Protein AF-A0A965QDV3-F1 (afdb_monomer_lite)

pLDDT: mean 92.98, std 5.22, range [60.84, 98.38]

Secondary structure (DSSP, 8-state):
---HHHHHHHHHHHHHHHHHHHHHHHHHH--TTHHHHHHHHHHHHHHHHHHHH--S-HHHHHHHHHHHHHHHHHHHHHHHHHHHHHTTSPPHHHHHHHHHTGGGHHHHHHHHHHHTT-

Structure (mmCIF, N/CA/C/O backbone):
data_AF-A0A965QDV3-F1
#
_entry.id   AF-A0A965QDV3-F1
#
loop_
_atom_site.group_PDB
_atom_site.id
_atom_site.type_symbol
_atom_site.label_atom_id
_atom_site.label_alt_id
_atom_site.label_comp_id
_atom_site.label_asym_id
_atom_site.label_entity_id
_atom_site.label_seq_id
_atom_site.pdbx_PDB_ins_code
_atom_site.Cartn_x
_atom_site.Cartn_y
_atom_site.Cartn_z
_atom_site.occupancy
_atom_site.B_iso_or_equiv
_atom_site.auth_seq_id
_atom_site.auth_comp_id
_atom_site.auth_asym_id
_atom_site.auth_atom_id
_atom_site.pdbx_PDB_model_num
ATOM 1 N N . MET A 1 1 ? -22.530 6.916 13.079 1.00 60.84 1 MET A N 1
ATOM 2 C CA . MET A 1 1 ? -22.272 5.481 12.829 1.00 60.84 1 MET A CA 1
ATOM 3 C C . MET A 1 1 ? -22.046 5.325 11.339 1.00 60.84 1 MET A C 1
ATOM 5 O O . MET A 1 1 ? -22.918 5.756 10.598 1.00 60.84 1 MET A O 1
ATOM 9 N N . HIS A 1 2 ? -20.896 4.813 10.899 1.00 77.25 2 HIS A N 1
ATOM 10 C CA . HIS A 1 2 ? -20.686 4.529 9.476 1.00 77.25 2 HIS A CA 1
ATOM 11 C C . HIS A 1 2 ? -21.399 3.225 9.121 1.00 77.25 2 HIS A C 1
ATOM 13 O O . HIS A 1 2 ? -21.302 2.250 9.866 1.00 77.25 2 HIS A O 1
ATOM 19 N N . ASP A 1 3 ? -22.145 3.224 8.023 1.00 88.50 3 ASP A N 1
ATOM 20 C CA . ASP A 1 3 ? -22.714 2.004 7.465 1.00 88.50 3 ASP A CA 1
ATOM 21 C C . ASP A 1 3 ? -21.604 1.137 6.835 1.00 88.50 3 ASP A C 1
ATOM 23 O O . ASP A 1 3 ? -20.484 1.590 6.570 1.00 88.50 3 ASP A O 1
ATOM 27 N N . LEU A 1 4 ? -21.899 -0.150 6.633 1.00 89.38 4 LEU A N 1
ATOM 28 C CA . LEU A 1 4 ? -20.939 -1.108 6.075 1.00 89.38 4 LEU A CA 1
ATOM 29 C C . LEU A 1 4 ? -20.421 -0.646 4.706 1.00 89.38 4 LEU A C 1
ATOM 31 O O . LEU A 1 4 ? -19.232 -0.749 4.418 1.00 89.38 4 LEU A O 1
ATOM 35 N N . THR A 1 5 ? -21.309 -0.091 3.889 1.00 92.50 5 THR A N 1
ATOM 36 C CA . THR A 1 5 ? -21.017 0.483 2.576 1.00 92.50 5 THR A CA 1
ATOM 37 C C . THR A 1 5 ? -19.998 1.616 2.651 1.00 92.50 5 THR A C 1
ATOM 39 O O . THR A 1 5 ? -19.022 1.579 1.904 1.00 92.50 5 THR A O 1
ATOM 42 N N . THR A 1 6 ? -20.135 2.567 3.582 1.00 92.25 6 THR A N 1
ATOM 43 C CA . THR A 1 6 ? -19.144 3.642 3.761 1.00 92.25 6 THR A CA 1
ATOM 44 C C . THR A 1 6 ? -17.790 3.086 4.180 1.00 92.25 6 THR A C 1
ATOM 46 O O . THR A 1 6 ? -16.770 3.542 3.671 1.00 92.25 6 THR A O 1
ATOM 49 N N . LEU A 1 7 ? -17.748 2.087 5.068 1.00 93.38 7 LEU A N 1
ATOM 50 C CA . LEU A 1 7 ? -16.481 1.476 5.487 1.00 93.38 7 LEU A CA 1
ATOM 51 C C . LEU A 1 7 ? -15.783 0.771 4.320 1.00 93.38 7 LEU A C 1
ATOM 53 O O . LEU A 1 7 ? -14.589 0.979 4.107 1.00 93.38 7 LEU A O 1
ATOM 57 N N . LEU A 1 8 ? -16.518 -0.021 3.538 1.00 94.00 8 LEU A N 1
ATOM 58 C CA . LEU A 1 8 ? -15.965 -0.700 2.366 1.00 94.00 8 LEU A CA 1
ATOM 59 C C . LEU A 1 8 ? -15.442 0.314 1.343 1.00 94.00 8 LEU A C 1
ATOM 61 O O . LEU A 1 8 ? -14.286 0.221 0.943 1.00 94.00 8 LEU A O 1
ATOM 65 N N . LEU A 1 9 ? -16.230 1.339 1.004 1.00 95.06 9 LEU A N 1
ATOM 66 C CA . LEU A 1 9 ? -15.809 2.386 0.069 1.00 95.06 9 LEU A CA 1
ATOM 67 C C . LEU A 1 9 ? -14.595 3.169 0.580 1.00 95.06 9 LEU A C 1
ATOM 69 O O . LEU A 1 9 ? -13.663 3.412 -0.185 1.00 95.06 9 LEU A O 1
ATOM 73 N N . ALA A 1 10 ? -14.566 3.531 1.864 1.00 94.81 10 ALA A N 1
ATOM 74 C CA . ALA A 1 10 ? -13.432 4.227 2.467 1.00 94.81 10 ALA A CA 1
ATOM 75 C C . ALA A 1 10 ? -12.158 3.371 2.423 1.00 94.81 10 ALA A C 1
ATOM 77 O O . ALA A 1 10 ? -11.093 3.870 2.066 1.00 94.81 10 ALA A O 1
ATOM 78 N N . GLY A 1 11 ? -12.262 2.077 2.730 1.00 95.69 11 GLY A N 1
ATOM 79 C CA . GLY A 1 11 ? -11.127 1.159 2.664 1.00 95.69 11 GLY A CA 1
ATOM 80 C C . GLY A 1 11 ? -10.616 0.970 1.236 1.00 95.69 11 GLY A C 1
ATOM 81 O O . GLY A 1 11 ? -9.436 1.191 0.972 1.00 95.69 11 GLY A O 1
ATOM 82 N N . THR A 1 12 ? -11.507 0.640 0.298 1.00 95.06 12 THR A N 1
ATOM 83 C CA . THR A 1 12 ? -11.149 0.426 -1.109 1.00 95.06 12 THR A CA 1
ATOM 84 C C . THR A 1 12 ? -10.534 1.679 -1.731 1.00 95.06 12 THR A C 1
ATOM 86 O O . THR A 1 12 ? -9.468 1.598 -2.333 1.00 95.06 12 THR A O 1
ATOM 89 N N . THR A 1 13 ? -11.135 2.860 -1.543 1.00 96.25 13 THR A N 1
ATOM 90 C CA . THR A 1 13 ? -10.574 4.119 -2.077 1.00 96.25 13 THR A CA 1
ATOM 91 C C . THR A 1 13 ? -9.203 4.440 -1.484 1.00 96.25 13 THR A C 1
ATOM 93 O O . THR A 1 13 ? -8.307 4.866 -2.214 1.00 96.25 13 THR A O 1
ATOM 96 N N . THR A 1 14 ? -9.003 4.166 -0.192 1.00 96.12 14 THR A N 1
ATOM 97 C CA . THR A 1 14 ? -7.713 4.352 0.484 1.00 96.12 14 THR A CA 1
ATOM 98 C C . THR A 1 14 ? -6.618 3.483 -0.139 1.00 96.12 14 THR A C 1
ATOM 100 O O . THR A 1 14 ? -5.551 3.993 -0.489 1.00 96.12 14 THR A O 1
ATOM 103 N N . VAL A 1 15 ? -6.870 2.183 -0.326 1.00 97.00 15 VAL A N 1
ATOM 104 C CA . VAL A 1 15 ? -5.847 1.263 -0.854 1.00 97.00 15 VAL A CA 1
ATOM 105 C C . VAL A 1 15 ? -5.635 1.450 -2.357 1.00 97.00 15 VAL A C 1
ATOM 107 O O . VAL A 1 15 ? -4.489 1.401 -2.801 1.00 97.00 15 VAL A O 1
ATOM 110 N N . LEU A 1 16 ? -6.680 1.757 -3.136 1.00 97.12 16 LEU A N 1
ATOM 111 C CA . LEU A 1 16 ? -6.540 2.118 -4.555 1.00 97.12 16 LEU A CA 1
ATOM 112 C C . LEU A 1 16 ? -5.650 3.358 -4.727 1.00 97.12 16 LEU A C 1
ATOM 114 O O . LEU A 1 16 ? -4.724 3.354 -5.541 1.00 97.12 16 LEU A O 1
ATOM 118 N N . GLY A 1 17 ? -5.882 4.400 -3.920 1.00 96.88 17 GLY A N 1
ATOM 119 C CA . GLY A 1 17 ? -5.058 5.610 -3.913 1.00 96.88 17 GLY A CA 1
ATOM 120 C C . GLY A 1 17 ? -3.604 5.318 -3.541 1.00 96.88 17 GLY A C 1
ATOM 121 O O . GLY A 1 17 ? -2.683 5.748 -4.235 1.00 96.88 17 GLY A O 1
ATOM 122 N N . MET A 1 18 ? -3.379 4.516 -2.499 1.00 97.06 18 MET A N 1
ATOM 123 C CA . MET A 1 18 ? -2.036 4.091 -2.096 1.00 97.06 18 MET A CA 1
ATOM 124 C C . MET A 1 18 ? -1.329 3.285 -3.200 1.00 97.06 18 MET A C 1
ATOM 126 O O . MET A 1 18 ? -0.169 3.553 -3.509 1.00 97.06 18 MET A O 1
ATOM 130 N N . MET A 1 19 ? -2.017 2.335 -3.840 1.00 97.25 19 MET A N 1
ATOM 131 C CA . MET A 1 19 ? -1.456 1.531 -4.932 1.00 97.25 19 MET A CA 1
ATOM 132 C C . MET A 1 19 ? -1.183 2.355 -6.187 1.00 97.25 19 MET A C 1
ATOM 134 O O . MET A 1 19 ? -0.200 2.101 -6.881 1.00 97.25 19 MET A O 1
ATOM 138 N N . PHE A 1 20 ? -1.998 3.375 -6.462 1.00 96.69 20 PHE A N 1
ATOM 139 C CA . PHE A 1 20 ? -1.715 4.349 -7.513 1.00 96.69 20 PHE A CA 1
ATOM 140 C C . PHE A 1 20 ? -0.411 5.111 -7.232 1.00 96.69 20 PHE A C 1
ATOM 142 O O . PHE A 1 20 ? 0.461 5.183 -8.099 1.00 96.69 20 PHE A O 1
ATOM 149 N N . LEU A 1 21 ? -0.230 5.614 -6.007 1.00 96.38 21 LEU A N 1
ATOM 150 C CA . LEU A 1 21 ? 1.002 6.303 -5.609 1.00 96.38 21 LEU A CA 1
ATOM 151 C C . LEU A 1 21 ? 2.227 5.382 -5.689 1.00 96.38 21 LEU A C 1
ATOM 153 O O . LEU A 1 21 ? 3.284 5.796 -6.165 1.00 96.38 21 LEU A O 1
ATOM 157 N N . LEU A 1 22 ? 2.087 4.121 -5.279 1.00 95.31 22 LEU A N 1
ATOM 158 C CA . LEU A 1 22 ? 3.163 3.138 -5.386 1.00 95.31 22 LEU A CA 1
ATOM 159 C C . LEU A 1 22 ? 3.478 2.759 -6.829 1.00 95.31 22 LEU A C 1
ATOM 161 O O . LEU A 1 22 ? 4.643 2.528 -7.145 1.00 95.31 22 LEU A O 1
ATOM 165 N N . TRP A 1 23 ? 2.481 2.726 -7.712 1.00 95.81 23 TRP A N 1
ATOM 166 C CA . TRP A 1 23 ? 2.718 2.547 -9.139 1.00 95.81 23 TRP A CA 1
ATOM 167 C C . TRP A 1 23 ? 3.546 3.711 -9.698 1.00 95.81 23 TRP A C 1
ATOM 169 O O . TRP A 1 23 ? 4.551 3.467 -10.365 1.00 95.81 23 TRP A O 1
ATOM 179 N N . CYS A 1 24 ? 3.219 4.959 -9.344 1.00 95.00 24 CYS A N 1
ATOM 180 C CA . CYS A 1 24 ? 4.036 6.127 -9.693 1.00 95.00 24 CYS A CA 1
ATOM 181 C C . CYS A 1 24 ? 5.470 6.012 -9.144 1.00 95.00 24 CYS A C 1
ATOM 183 O O . CYS A 1 24 ? 6.434 6.269 -9.866 1.00 95.00 24 CYS A O 1
ATOM 185 N N . LEU A 1 25 ? 5.629 5.569 -7.892 1.00 92.62 25 LEU A N 1
ATOM 186 C CA . LEU A 1 25 ? 6.940 5.343 -7.276 1.00 92.62 25 LEU A CA 1
ATOM 187 C C . LEU A 1 25 ? 7.737 4.247 -8.002 1.00 92.62 25 LEU A C 1
ATOM 189 O O . LEU A 1 25 ? 8.940 4.392 -8.215 1.00 92.62 25 LEU A O 1
ATOM 193 N N . HIS A 1 26 ? 7.073 3.174 -8.432 1.00 92.06 26 HIS A N 1
ATOM 194 C CA . HIS A 1 26 ? 7.673 2.102 -9.224 1.00 92.06 26 HIS A CA 1
ATOM 195 C C . HIS A 1 26 ? 8.282 2.631 -10.532 1.00 92.06 26 HIS A C 1
ATOM 197 O O . HIS A 1 26 ? 9.363 2.178 -10.920 1.00 92.06 26 HIS A O 1
ATOM 203 N N . LEU A 1 27 ? 7.627 3.591 -11.199 1.00 91.44 27 LEU A N 1
ATOM 204 C CA . LEU A 1 27 ? 8.150 4.196 -12.429 1.00 91.44 27 LEU A CA 1
ATOM 205 C C . LEU A 1 27 ? 9.483 4.913 -12.177 1.00 91.44 27 LEU A C 1
ATOM 207 O O . LEU A 1 27 ? 10.403 4.792 -12.987 1.00 91.44 27 LEU A O 1
ATOM 211 N N . ALA A 1 28 ? 9.607 5.601 -11.038 1.00 90.19 28 ALA A N 1
ATOM 212 C CA . ALA A 1 28 ? 10.831 6.291 -10.639 1.00 90.19 28 ALA A CA 1
ATOM 213 C C . ALA A 1 28 ? 11.935 5.318 -10.185 1.00 90.19 28 ALA A C 1
ATOM 215 O O . ALA A 1 28 ? 13.074 5.416 -10.638 1.00 90.19 28 ALA A O 1
ATOM 216 N N . LEU A 1 29 ? 11.600 4.343 -9.332 1.00 87.44 29 LEU A N 1
ATOM 217 C CA . LEU A 1 29 ? 12.553 3.361 -8.792 1.00 87.44 29 LEU A CA 1
ATOM 218 C C . LEU A 1 29 ? 12.975 2.293 -9.809 1.00 87.44 29 LEU A C 1
ATOM 220 O O . LEU A 1 29 ? 13.935 1.559 -9.565 1.00 87.44 29 LEU A O 1
ATOM 224 N N . LYS A 1 30 ? 12.226 2.170 -10.913 1.00 88.62 30 LYS A N 1
ATOM 225 C CA . LYS A 1 30 ? 12.320 1.110 -11.928 1.00 88.62 30 LYS A CA 1
ATOM 226 C C . LYS A 1 30 ? 12.250 -0.308 -11.356 1.00 88.62 30 LYS A C 1
ATOM 228 O O . LYS A 1 30 ? 12.606 -1.249 -12.057 1.00 88.62 30 LYS A O 1
ATOM 233 N N . ASN A 1 31 ? 11.722 -0.469 -10.145 1.00 90.50 31 ASN A N 1
ATOM 234 C CA . ASN A 1 31 ? 11.615 -1.743 -9.449 1.00 90.50 31 ASN A CA 1
ATOM 235 C C . ASN A 1 31 ? 10.152 -2.008 -9.085 1.00 90.50 31 ASN A C 1
ATOM 237 O O . ASN A 1 31 ? 9.547 -1.282 -8.296 1.00 90.50 31 ASN A O 1
ATOM 241 N N . ALA A 1 32 ? 9.570 -3.032 -9.696 1.00 91.94 32 ALA A N 1
ATOM 242 C CA . ALA A 1 32 ? 8.188 -3.417 -9.458 1.00 91.94 32 ALA A CA 1
ATOM 243 C C . ALA A 1 32 ? 7.952 -4.161 -8.135 1.00 91.94 32 ALA A C 1
ATOM 245 O O . ALA A 1 32 ? 6.810 -4.220 -7.687 1.00 91.94 32 ALA A O 1
ATOM 246 N N . ALA A 1 33 ? 8.995 -4.670 -7.473 1.00 92.50 33 ALA A N 1
ATOM 247 C CA . ALA A 1 33 ? 8.865 -5.405 -6.212 1.00 92.50 33 ALA A CA 1
ATOM 248 C C . ALA A 1 33 ? 8.337 -4.555 -5.047 1.00 92.50 33 ALA A C 1
ATOM 250 O O . ALA A 1 33 ? 7.878 -5.090 -4.039 1.00 92.50 33 ALA A O 1
ATOM 251 N N . VAL A 1 34 ? 8.316 -3.228 -5.208 1.00 93.38 34 VAL A N 1
ATOM 252 C CA . VAL A 1 34 ? 7.666 -2.307 -4.269 1.00 93.38 34 VAL A CA 1
ATOM 253 C C . VAL A 1 34 ? 6.166 -2.594 -4.096 1.00 93.38 34 VAL A C 1
ATOM 255 O O . VAL A 1 34 ? 5.610 -2.273 -3.048 1.00 93.38 34 VAL A O 1
ATOM 258 N N . VAL A 1 35 ? 5.512 -3.250 -5.066 1.00 95.06 35 VAL A N 1
ATOM 259 C CA . VAL A 1 35 ? 4.098 -3.648 -4.950 1.00 95.06 35 VAL A CA 1
ATOM 260 C C . VAL A 1 35 ? 3.859 -4.635 -3.809 1.00 95.06 35 VAL A C 1
ATOM 262 O O . VAL A 1 35 ? 2.843 -4.528 -3.131 1.00 95.06 35 VAL A O 1
ATOM 265 N N . ASP A 1 36 ? 4.804 -5.543 -3.533 1.00 94.12 36 ASP A N 1
ATOM 266 C CA . ASP A 1 36 ? 4.664 -6.516 -2.441 1.00 94.12 36 ASP A CA 1
ATOM 267 C C . ASP A 1 36 ? 4.710 -5.805 -1.080 1.00 94.12 36 ASP A C 1
ATOM 269 O O . ASP A 1 36 ? 3.934 -6.109 -0.173 1.00 94.12 36 ASP A O 1
ATOM 273 N N . VAL A 1 37 ? 5.594 -4.807 -0.950 1.00 95.06 37 VAL A N 1
ATOM 274 C CA . VAL A 1 37 ? 5.660 -3.935 0.234 1.00 95.06 37 VAL A CA 1
ATOM 275 C C . VAL A 1 37 ? 4.349 -3.165 0.375 1.00 95.06 37 VAL A C 1
ATOM 277 O O . VAL A 1 37 ? 3.750 -3.151 1.450 1.00 95.06 37 VAL A O 1
ATOM 280 N N . GLY A 1 38 ? 3.869 -2.593 -0.730 1.00 95.50 38 GLY A N 1
ATOM 281 C CA . GLY A 1 38 ? 2.589 -1.904 -0.803 1.00 95.50 38 GLY A CA 1
ATOM 282 C C . GLY A 1 38 ? 1.421 -2.738 -0.322 1.00 95.50 38 GLY A C 1
ATOM 283 O O . GLY A 1 38 ? 0.633 -2.271 0.488 1.00 95.50 38 GLY A O 1
ATOM 284 N N . TRP A 1 39 ? 1.330 -3.984 -0.776 1.00 96.50 39 TRP A N 1
ATOM 285 C CA . TRP A 1 39 ? 0.239 -4.882 -0.416 1.00 96.50 39 TRP A CA 1
ATOM 286 C C . TRP A 1 39 ? 0.192 -5.119 1.096 1.00 96.50 39 TRP A C 1
ATOM 288 O O . TRP A 1 39 ? -0.853 -4.948 1.726 1.00 96.50 39 TRP A O 1
ATOM 298 N N . THR A 1 40 ? 1.348 -5.390 1.711 1.00 96.69 40 THR A N 1
ATOM 299 C CA . THR A 1 40 ? 1.422 -5.541 3.172 1.00 96.69 40 THR A CA 1
ATOM 300 C C . THR A 1 40 ? 1.079 -4.254 3.920 1.00 96.69 40 THR A C 1
ATOM 302 O O . THR A 1 40 ? 0.347 -4.295 4.907 1.00 96.69 40 THR A O 1
ATOM 305 N N . ALA A 1 41 ? 1.547 -3.099 3.438 1.00 95.81 41 ALA A N 1
ATOM 306 C CA . ALA A 1 41 ? 1.232 -1.806 4.035 1.00 95.81 41 ALA A CA 1
ATOM 307 C C . ALA A 1 41 ? -0.266 -1.472 3.920 1.00 95.81 41 ALA A C 1
ATOM 309 O O . ALA A 1 41 ? -0.852 -0.967 4.877 1.00 95.81 41 ALA A O 1
ATOM 310 N N . GLY A 1 42 ? -0.898 -1.820 2.795 1.00 96.75 42 GLY A N 1
ATOM 311 C CA . GLY A 1 42 ? -2.330 -1.646 2.558 1.00 96.75 42 GLY A CA 1
ATOM 312 C C . GLY A 1 42 ? -3.183 -2.412 3.562 1.00 96.75 42 GLY A C 1
ATOM 313 O O . GLY A 1 42 ? -4.109 -1.840 4.132 1.00 96.75 42 GLY A O 1
ATOM 314 N N . LEU A 1 43 ? -2.823 -3.665 3.864 1.00 96.75 43 LEU A N 1
ATOM 315 C CA . LEU A 1 43 ? -3.497 -4.452 4.904 1.00 96.75 43 LEU A CA 1
ATOM 316 C C . LEU A 1 43 ? -3.378 -3.804 6.290 1.00 96.75 43 LEU A C 1
ATOM 318 O O . LEU A 1 43 ? -4.368 -3.717 7.019 1.00 96.75 43 LEU A O 1
ATOM 322 N N . GLY A 1 44 ? -2.194 -3.296 6.640 1.00 97.31 44 GLY A N 1
ATOM 323 C CA . GLY A 1 44 ? -1.992 -2.548 7.882 1.00 97.31 44 GLY A CA 1
ATOM 324 C C . GLY A 1 44 ? -2.829 -1.266 7.937 1.00 97.31 44 GLY A C 1
ATOM 325 O O . GLY A 1 44 ? -3.453 -0.976 8.956 1.00 97.31 44 GLY A O 1
ATOM 326 N N . MET A 1 45 ? -2.899 -0.525 6.829 1.00 96.75 45 MET A N 1
ATOM 327 C CA . MET A 1 45 ? -3.682 0.708 6.723 1.00 96.75 45 MET A CA 1
ATOM 328 C C . MET A 1 45 ? -5.188 0.442 6.857 1.00 96.75 45 MET A C 1
ATOM 330 O O . MET A 1 45 ? -5.864 1.139 7.615 1.00 96.75 45 MET A O 1
ATOM 334 N N . LEU A 1 46 ? -5.704 -0.605 6.202 1.00 97.31 46 LEU A N 1
ATOM 335 C CA . LEU A 1 46 ? -7.092 -1.055 6.354 1.00 97.31 46 LEU A CA 1
ATOM 336 C C . LEU A 1 46 ? -7.401 -1.470 7.792 1.00 97.31 46 LEU A C 1
ATOM 338 O O . LEU A 1 46 ? -8.454 -1.116 8.321 1.00 97.31 46 LEU A O 1
ATOM 342 N N . ALA A 1 47 ? -6.482 -2.182 8.447 1.00 97.00 47 ALA A N 1
ATOM 343 C CA . ALA A 1 47 ? -6.658 -2.598 9.831 1.00 97.00 47 ALA A CA 1
ATOM 344 C C . ALA A 1 47 ? -6.813 -1.400 10.776 1.00 97.00 47 ALA A C 1
ATOM 346 O O . ALA A 1 47 ? -7.7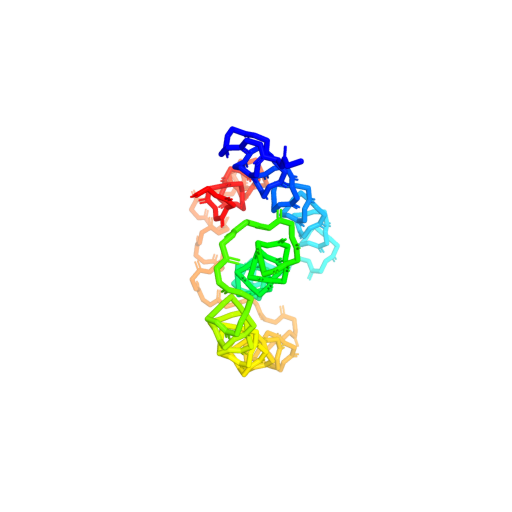13 -1.404 11.614 1.00 97.00 47 ALA A O 1
ATOM 347 N N . VAL A 1 48 ? -5.992 -0.356 10.613 1.00 97.31 48 VAL A N 1
ATOM 348 C CA . VAL A 1 48 ? -6.126 0.894 11.380 1.00 97.31 48 VAL A CA 1
ATOM 349 C C . VAL A 1 48 ? -7.450 1.586 11.065 1.00 97.31 48 VAL A C 1
ATOM 351 O O . VAL A 1 48 ? -8.187 1.948 11.983 1.00 97.31 48 VAL A O 1
ATOM 354 N N . LEU A 1 49 ? -7.783 1.729 9.779 1.00 96.56 49 LEU A N 1
ATOM 355 C CA . LEU A 1 49 ? -9.001 2.401 9.327 1.00 96.56 49 LEU A CA 1
ATOM 356 C C . LEU A 1 49 ? -10.256 1.730 9.901 1.00 96.56 49 LEU A C 1
ATOM 358 O O . LEU A 1 49 ? -11.106 2.407 10.478 1.00 96.56 49 LEU A O 1
ATOM 362 N N . TYR A 1 50 ? -10.361 0.403 9.820 1.00 95.50 50 TYR A N 1
ATOM 363 C CA . TYR A 1 50 ? -11.508 -0.343 10.343 1.00 95.50 50 TYR A CA 1
ATOM 364 C C . TYR A 1 50 ? -11.516 -0.442 11.866 1.00 95.50 50 TYR A C 1
ATOM 366 O O . TYR A 1 50 ? -12.587 -0.378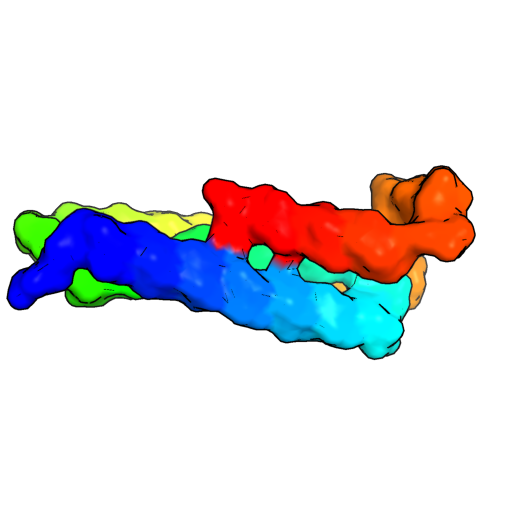 12.480 1.00 95.50 50 TYR A O 1
ATOM 374 N N . ALA A 1 51 ? -10.347 -0.534 12.504 1.00 95.88 51 ALA A N 1
ATOM 375 C CA . ALA A 1 51 ? -10.262 -0.459 13.956 1.00 95.88 51 ALA A CA 1
ATOM 376 C C . ALA A 1 51 ? -10.761 0.895 14.473 1.00 95.88 51 ALA A C 1
ATOM 378 O O . ALA A 1 51 ? -11.409 0.918 15.517 1.00 95.88 51 ALA A O 1
ATOM 379 N N . TRP A 1 52 ? -10.550 1.987 13.730 1.00 95.25 52 TRP A N 1
ATOM 380 C CA . TRP A 1 52 ? -10.970 3.340 14.103 1.00 95.25 52 TRP A CA 1
ATOM 381 C C . TRP A 1 52 ? -12.429 3.656 13.743 1.00 95.25 52 TRP A C 1
ATOM 383 O O . TRP A 1 52 ? -13.215 4.030 14.612 1.00 95.25 52 TRP A O 1
ATOM 393 N N . LEU A 1 53 ? -12.822 3.449 12.484 1.00 94.25 53 LEU A N 1
ATOM 394 C CA . LEU A 1 53 ? -14.133 3.849 11.956 1.00 94.25 53 LEU A CA 1
ATOM 395 C C . LEU A 1 53 ? -15.238 2.808 12.157 1.00 94.25 53 LEU A C 1
ATOM 397 O O . LEU A 1 53 ? -16.418 3.141 12.039 1.00 94.25 53 LEU A O 1
ATOM 401 N N . GLY A 1 54 ? -14.874 1.555 12.443 1.00 91.75 54 GLY A N 1
ATOM 402 C CA . GLY A 1 54 ? -15.834 0.477 12.655 1.00 91.75 54 GLY A CA 1
ATOM 403 C C . GLY A 1 54 ? -16.798 0.734 13.819 1.00 91.75 54 GLY A C 1
ATOM 404 O O . GLY A 1 54 ? -16.678 1.687 14.591 1.00 91.75 54 GLY A O 1
ATOM 405 N N . THR A 1 55 ? -17.756 -0.167 13.998 1.00 90.12 55 THR A N 1
ATOM 406 C CA . THR A 1 55 ? -18.695 -0.162 15.131 1.00 90.12 55 THR A CA 1
ATOM 407 C C . THR A 1 55 ? -18.628 -1.488 15.890 1.00 90.12 55 THR A C 1
ATOM 409 O O . THR A 1 55 ? -17.989 -2.441 15.447 1.00 90.12 55 THR A O 1
ATOM 412 N N . GLY A 1 56 ? -19.259 -1.564 17.063 1.00 89.69 56 GLY A N 1
ATOM 413 C CA . GLY A 1 56 ? -19.251 -2.762 17.911 1.00 89.69 56 GLY A CA 1
ATOM 414 C C . GLY A 1 56 ? -18.174 -2.730 18.998 1.00 89.69 56 GLY A C 1
ATOM 415 O O . GLY A 1 56 ? -17.695 -1.663 19.381 1.00 89.69 56 GLY A O 1
ATOM 416 N N . TRP A 1 57 ? -17.811 -3.903 19.523 1.00 95.56 57 TRP A N 1
ATOM 417 C CA . TRP A 1 57 ? -16.975 -4.023 20.722 1.00 95.56 57 TRP A CA 1
ATOM 418 C C . TRP A 1 57 ? -15.538 -3.522 20.492 1.00 95.56 57 TRP A C 1
ATOM 420 O O . TRP A 1 57 ? -14.737 -4.161 19.804 1.00 95.56 57 TRP A O 1
ATOM 430 N N . GLY A 1 58 ? -15.217 -2.371 21.091 1.00 95.56 58 GLY A N 1
ATOM 431 C CA . GLY A 1 58 ? -13.943 -1.662 20.929 1.00 95.56 58 GLY A CA 1
ATOM 432 C C . GLY A 1 58 ? -12.692 -2.505 21.208 1.00 95.56 58 GLY A C 1
ATOM 433 O O . GLY A 1 58 ? -11.819 -2.553 20.344 1.00 95.56 58 GLY A O 1
ATOM 434 N N . PRO A 1 59 ? -12.601 -3.236 22.337 1.00 97.06 59 PRO A N 1
ATOM 435 C CA . PRO A 1 59 ? -11.436 -4.067 22.645 1.00 97.06 59 PRO A CA 1
ATOM 436 C C . PRO A 1 59 ? -11.112 -5.117 21.576 1.00 97.06 59 PRO A C 1
ATOM 438 O O . PRO A 1 59 ? -9.947 -5.310 21.244 1.00 97.06 59 PRO A O 1
ATOM 441 N N . ARG A 1 60 ? -12.124 -5.755 20.968 1.00 96.38 60 ARG A N 1
ATOM 442 C CA . ARG A 1 60 ? -11.904 -6.707 19.862 1.00 96.38 60 ARG A CA 1
ATOM 443 C C . ARG A 1 60 ? -11.360 -6.018 18.620 1.00 96.38 60 ARG A C 1
ATOM 445 O O . ARG A 1 60 ? -10.455 -6.5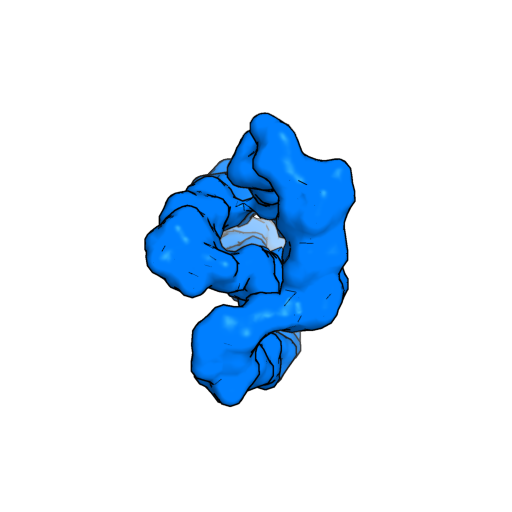50 17.989 1.00 96.38 60 ARG A O 1
ATOM 452 N N . ARG A 1 61 ? -11.898 -4.848 18.272 1.00 96.06 61 ARG A N 1
ATOM 453 C CA . ARG A 1 61 ? -11.413 -4.059 17.130 1.00 96.06 61 ARG A CA 1
ATOM 454 C C . ARG A 1 61 ? -9.965 -3.629 17.329 1.00 96.06 61 ARG A C 1
ATOM 456 O O . ARG A 1 61 ? -9.168 -3.788 16.413 1.00 96.06 61 ARG A O 1
ATOM 463 N N . ALA A 1 62 ? -9.631 -3.147 18.525 1.00 97.19 62 ALA A N 1
ATOM 464 C CA . ALA A 1 62 ? -8.270 -2.773 18.883 1.00 97.19 62 ALA A CA 1
ATOM 465 C C . ALA A 1 62 ? -7.326 -3.981 18.809 1.00 97.19 62 ALA A C 1
ATOM 467 O O . ALA A 1 62 ? -6.313 -3.909 18.127 1.00 97.19 62 ALA A O 1
ATOM 468 N N . LEU A 1 63 ? -7.696 -5.115 19.415 1.00 97.94 63 LEU A N 1
ATOM 469 C CA . LEU A 1 63 ? -6.888 -6.336 19.393 1.00 97.94 63 LEU A CA 1
ATOM 470 C C . LEU A 1 63 ? -6.608 -6.820 17.963 1.00 97.94 63 LEU A C 1
ATOM 472 O O . LEU A 1 63 ? -5.453 -7.037 17.603 1.00 97.94 63 LEU A O 1
ATOM 476 N N . LEU A 1 64 ? -7.650 -6.966 17.139 1.00 97.25 64 LEU A N 1
ATOM 477 C CA . LEU A 1 64 ? -7.499 -7.418 15.753 1.00 97.25 64 LEU A CA 1
ATOM 478 C C . LEU A 1 64 ? -6.701 -6.410 14.919 1.00 97.25 64 LEU A C 1
ATOM 480 O O . LEU A 1 64 ? -5.790 -6.807 14.195 1.00 97.25 64 LEU A O 1
ATOM 484 N N . GLY A 1 65 ? -6.997 -5.115 15.063 1.00 97.62 65 GLY A N 1
ATOM 485 C CA . GLY A 1 65 ? -6.266 -4.042 14.394 1.00 97.62 65 GLY A CA 1
ATOM 486 C C . GLY A 1 65 ? -4.774 -4.080 14.724 1.00 97.62 65 GLY A C 1
ATOM 487 O O . GLY A 1 65 ? -3.944 -4.099 13.819 1.00 97.62 65 GLY A O 1
ATOM 488 N N . THR A 1 66 ? -4.421 -4.184 16.007 1.00 98.12 66 THR A N 1
ATOM 489 C CA . THR A 1 66 ? -3.027 -4.274 16.455 1.00 98.12 66 THR A CA 1
ATOM 490 C C . THR A 1 66 ? -2.329 -5.515 15.912 1.00 98.12 66 THR A C 1
ATOM 492 O O . THR A 1 66 ? -1.211 -5.400 15.417 1.00 98.12 66 THR A O 1
ATOM 495 N N . LEU A 1 67 ? -2.967 -6.689 15.952 1.00 98.19 67 LEU A N 1
ATOM 496 C CA . LEU A 1 67 ? -2.368 -7.922 15.429 1.00 98.19 67 LEU A CA 1
ATOM 497 C C . LEU A 1 67 ? -2.036 -7.802 13.937 1.00 98.19 67 LEU A C 1
ATOM 499 O O . LEU A 1 67 ? -0.930 -8.156 13.522 1.00 98.19 67 LEU A O 1
ATOM 503 N N . VAL A 1 68 ? -2.961 -7.258 13.141 1.00 98.00 68 VAL A N 1
ATOM 504 C CA . VAL A 1 68 ? -2.745 -7.074 11.700 1.00 98.00 68 VAL A CA 1
ATOM 505 C C . VAL A 1 68 ? -1.689 -6.006 11.434 1.00 98.00 68 VAL A C 1
ATOM 507 O O . VAL A 1 68 ? -0.839 -6.215 10.573 1.00 98.00 68 VAL A O 1
ATOM 510 N N . VAL A 1 69 ? -1.671 -4.901 12.182 1.00 98.19 69 VAL A N 1
ATOM 511 C CA . VAL A 1 69 ? -0.632 -3.866 12.050 1.00 98.19 69 VAL A CA 1
ATOM 512 C C . VAL A 1 69 ? 0.748 -4.429 12.380 1.00 98.19 69 VAL A C 1
ATOM 514 O O . VAL A 1 69 ? 1.674 -4.251 11.595 1.00 98.19 69 VAL A O 1
ATOM 517 N N . VAL A 1 70 ? 0.896 -5.163 13.486 1.00 98.38 70 VAL A N 1
ATOM 518 C CA . VAL A 1 70 ? 2.172 -5.787 13.872 1.00 98.38 70 VAL A CA 1
ATOM 519 C C . VAL A 1 70 ? 2.638 -6.774 12.805 1.00 98.38 70 VAL A C 1
ATOM 521 O O . VAL A 1 70 ? 3.804 -6.757 12.408 1.00 98.38 70 VAL A O 1
ATOM 524 N N . TRP A 1 71 ? 1.731 -7.612 12.299 1.00 98.12 71 TRP A N 1
ATOM 525 C CA . TRP A 1 71 ? 2.046 -8.541 11.218 1.00 98.12 71 TRP A CA 1
ATOM 526 C C . TRP A 1 71 ? 2.460 -7.810 9.932 1.00 98.12 71 TRP A C 1
ATOM 528 O O . TRP A 1 71 ? 3.470 -8.170 9.321 1.00 98.12 71 TRP A O 1
ATOM 538 N N . SER A 1 72 ? 1.725 -6.758 9.567 1.00 97.69 72 SER A N 1
ATOM 539 C CA . SER A 1 72 ? 1.971 -5.947 8.371 1.00 97.69 72 SER A CA 1
ATOM 540 C C . SER A 1 72 ? 3.313 -5.232 8.453 1.00 97.69 72 SER A C 1
ATOM 542 O O . SER A 1 72 ? 4.066 -5.249 7.488 1.00 97.69 72 SER A O 1
ATOM 544 N N . LEU A 1 73 ? 3.662 -4.674 9.616 1.00 97.38 73 LEU A N 1
ATOM 545 C CA . LEU A 1 73 ? 4.968 -4.060 9.857 1.00 97.38 73 LEU A CA 1
ATOM 546 C C . LEU A 1 73 ? 6.088 -5.095 9.766 1.00 97.38 73 LEU A C 1
ATOM 548 O O . LEU A 1 73 ? 7.054 -4.889 9.040 1.00 97.38 73 LEU A O 1
ATOM 552 N N . ARG A 1 74 ? 5.946 -6.245 10.437 1.00 97.75 74 ARG A N 1
ATOM 553 C CA . ARG A 1 74 ? 6.958 -7.310 10.401 1.00 97.75 74 ARG A CA 1
ATOM 554 C C . ARG A 1 74 ? 7.249 -7.759 8.968 1.00 97.75 74 ARG A C 1
ATOM 556 O O . ARG A 1 74 ? 8.412 -7.854 8.575 1.00 97.75 74 ARG A O 1
ATOM 563 N N . LEU A 1 75 ? 6.203 -8.064 8.199 1.00 96.69 75 LEU A N 1
ATOM 564 C CA . LEU A 1 75 ? 6.355 -8.558 6.832 1.00 96.69 75 LEU A CA 1
ATOM 565 C C . LEU A 1 75 ? 6.766 -7.439 5.867 1.00 96.69 75 LEU A C 1
ATOM 567 O O . LEU A 1 75 ? 7.689 -7.630 5.079 1.00 96.69 75 LEU A O 1
ATOM 571 N N . GLY A 1 76 ? 6.139 -6.269 5.964 1.00 95.56 76 GLY A N 1
ATOM 572 C CA . GLY A 1 76 ? 6.431 -5.110 5.126 1.00 95.56 76 GLY A CA 1
ATOM 573 C C . GLY A 1 76 ? 7.863 -4.616 5.293 1.00 95.56 76 GLY A C 1
ATOM 574 O O . GLY A 1 76 ? 8.537 -4.377 4.296 1.00 95.56 76 GLY A O 1
ATOM 575 N N . THR A 1 77 ? 8.389 -4.563 6.521 1.00 95.50 77 THR A N 1
ATOM 576 C CA . THR A 1 77 ? 9.804 -4.246 6.764 1.00 95.50 77 THR A CA 1
ATOM 577 C C . THR A 1 77 ? 10.722 -5.311 6.173 1.00 95.50 77 THR A C 1
ATOM 579 O O . THR A 1 77 ? 11.706 -4.964 5.523 1.00 95.50 77 THR A O 1
ATOM 582 N N . HIS A 1 78 ? 10.406 -6.600 6.337 1.00 95.38 78 HIS A N 1
ATOM 583 C CA . HIS A 1 78 ? 11.206 -7.672 5.741 1.00 95.38 78 HIS A CA 1
ATOM 584 C C . HIS A 1 78 ? 11.269 -7.556 4.207 1.00 95.38 78 HIS A C 1
ATOM 586 O O . HIS A 1 78 ? 12.350 -7.647 3.624 1.00 95.38 78 HIS A O 1
ATOM 592 N N . LEU A 1 79 ? 10.131 -7.290 3.557 1.00 93.69 79 LEU A N 1
ATOM 593 C CA . LEU A 1 79 ? 10.057 -7.082 2.111 1.00 93.69 79 LEU A CA 1
ATOM 594 C C . LEU A 1 79 ? 10.775 -5.801 1.678 1.00 93.69 79 LEU A C 1
ATOM 596 O O . LEU A 1 79 ? 11.548 -5.844 0.727 1.00 93.69 79 LEU A O 1
ATOM 600 N N . ALA A 1 80 ? 10.591 -4.686 2.385 1.00 92.94 80 ALA A N 1
ATOM 601 C CA . ALA A 1 80 ? 11.246 -3.419 2.066 1.00 92.94 80 ALA A CA 1
ATOM 602 C C . ALA A 1 80 ? 12.772 -3.537 2.156 1.00 92.94 80 ALA A C 1
ATOM 604 O O . ALA A 1 80 ? 13.481 -3.114 1.244 1.00 92.94 80 ALA A O 1
ATOM 605 N N . VAL A 1 81 ? 13.281 -4.187 3.208 1.00 93.81 81 VAL A N 1
ATOM 606 C CA . VAL A 1 81 ? 14.712 -4.488 3.353 1.00 93.81 81 VAL A CA 1
ATOM 607 C C . VAL A 1 81 ? 15.189 -5.401 2.225 1.00 93.81 81 VAL A C 1
ATOM 609 O O . VAL A 1 81 ? 16.267 -5.171 1.681 1.00 93.81 81 VAL A O 1
ATOM 612 N N . ARG A 1 82 ? 14.402 -6.413 1.836 1.00 91.31 82 ARG A N 1
ATOM 613 C CA . ARG A 1 82 ? 14.744 -7.288 0.706 1.00 91.31 82 ARG A CA 1
ATOM 614 C C . ARG A 1 82 ? 14.851 -6.496 -0.596 1.00 91.31 82 ARG A C 1
ATOM 616 O O . ARG A 1 82 ? 15.861 -6.621 -1.278 1.00 91.31 82 ARG A O 1
ATOM 623 N N . VAL A 1 83 ? 13.858 -5.667 -0.914 1.00 90.06 83 VAL A N 1
ATOM 624 C CA . VAL A 1 83 ? 13.839 -4.843 -2.133 1.00 90.06 83 VAL A CA 1
ATOM 625 C C . VAL A 1 83 ? 15.012 -3.864 -2.147 1.00 90.06 83 VAL A C 1
ATOM 627 O O . VAL A 1 83 ? 15.699 -3.762 -3.157 1.00 90.06 83 VAL A O 1
ATOM 630 N N . ALA A 1 84 ? 15.294 -3.201 -1.023 1.00 88.38 84 ALA A N 1
ATOM 631 C CA . ALA A 1 84 ? 16.405 -2.260 -0.912 1.00 88.38 84 ALA A CA 1
ATOM 632 C C . ALA A 1 84 ? 17.779 -2.934 -1.058 1.00 88.38 84 ALA A C 1
ATOM 634 O O . ALA A 1 84 ? 18.662 -2.373 -1.692 1.00 88.38 84 ALA A O 1
ATOM 635 N N . ARG A 1 85 ? 17.963 -4.142 -0.504 1.00 88.75 85 ARG A N 1
ATOM 636 C CA . ARG A 1 85 ? 19.238 -4.880 -0.581 1.00 88.75 85 ARG A CA 1
ATOM 637 C C . ARG A 1 85 ? 19.587 -5.365 -1.982 1.00 88.75 85 ARG A C 1
ATOM 639 O O . ARG A 1 85 ? 20.766 -5.465 -2.291 1.00 88.75 85 ARG A O 1
ATOM 646 N N . HIS A 1 86 ? 18.583 -5.720 -2.778 1.00 83.44 86 HIS A N 1
ATOM 647 C CA . HIS A 1 86 ? 18.802 -6.217 -4.135 1.00 83.44 86 HIS A CA 1
ATOM 648 C C . HIS A 1 86 ? 18.791 -5.088 -5.167 1.00 83.44 86 HIS A C 1
ATOM 650 O O . HIS A 1 86 ? 19.265 -5.293 -6.274 1.00 83.44 86 HIS A O 1
ATOM 656 N N . HIS A 1 87 ? 18.302 -3.888 -4.824 1.00 82.31 87 HIS A N 1
ATOM 657 C CA . HIS A 1 87 ? 18.334 -2.737 -5.728 1.00 82.31 87 HIS A CA 1
ATOM 658 C C . HIS A 1 87 ? 19.787 -2.403 -6.129 1.00 82.31 87 HIS A C 1
ATOM 660 O O . HIS A 1 87 ? 20.653 -2.352 -5.253 1.00 82.31 87 HIS A O 1
ATOM 666 N N . PRO A 1 88 ? 20.084 -2.192 -7.428 1.00 78.69 88 PRO A N 1
ATOM 667 C CA . PRO A 1 88 ? 19.154 -1.954 -8.540 1.00 78.69 88 PRO A CA 1
ATOM 668 C C . PRO A 1 88 ? 18.643 -3.204 -9.270 1.00 78.69 88 PRO A C 1
ATOM 670 O O . PRO A 1 88 ? 17.855 -3.068 -10.206 1.00 78.69 88 PRO A O 1
ATOM 673 N N . GLU A 1 89 ? 19.051 -4.406 -8.873 1.00 83.44 89 GLU A N 1
ATOM 674 C CA . GLU A 1 89 ? 18.548 -5.643 -9.466 1.00 83.44 89 GLU A CA 1
ATOM 675 C C . GLU A 1 89 ? 17.069 -5.851 -9.103 1.00 83.44 89 GLU A C 1
ATOM 677 O O . GLU A 1 89 ? 16.652 -5.838 -7.941 1.00 83.44 89 GLU A O 1
ATOM 682 N N . GLU A 1 90 ? 16.239 -6.006 -10.132 1.00 82.81 90 GLU A N 1
ATOM 683 C CA . GLU A 1 90 ? 14.819 -6.297 -9.972 1.00 82.81 90 GLU A CA 1
ATOM 684 C C . GLU A 1 90 ? 14.628 -7.791 -9.664 1.00 82.81 90 GLU A C 1
ATOM 686 O O . GLU A 1 90 ? 15.255 -8.652 -10.286 1.00 82.81 90 GLU A O 1
ATOM 691 N N . ASP A 1 91 ? 13.736 -8.105 -8.716 1.00 85.50 91 ASP A N 1
ATOM 692 C CA . ASP A 1 91 ? 13.403 -9.483 -8.331 1.00 85.50 91 ASP A CA 1
ATOM 693 C C . ASP A 1 91 ? 13.075 -10.320 -9.588 1.00 85.50 91 ASP A C 1
ATOM 695 O O . ASP A 1 91 ? 12.311 -9.878 -10.454 1.00 85.50 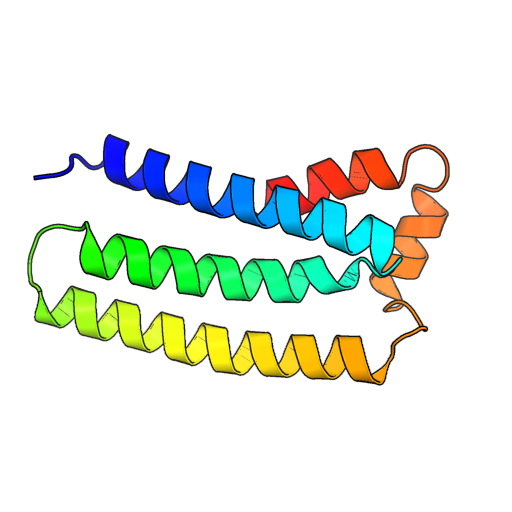91 ASP A O 1
ATOM 699 N N . ARG A 1 92 ? 13.611 -11.549 -9.691 1.00 87.44 92 ARG A N 1
ATOM 700 C CA . ARG A 1 92 ? 13.547 -12.379 -10.922 1.00 87.44 92 ARG A CA 1
ATOM 701 C C . ARG A 1 92 ? 12.138 -12.505 -11.510 1.00 87.44 92 ARG A C 1
ATOM 703 O O . ARG A 1 92 ? 11.975 -12.474 -12.728 1.00 87.44 92 ARG A O 1
ATOM 710 N N . ARG A 1 93 ? 11.125 -12.609 -10.642 1.00 88.69 93 ARG A N 1
ATOM 711 C CA . ARG A 1 93 ? 9.700 -12.650 -11.008 1.00 88.69 93 ARG A CA 1
ATOM 712 C C . ARG A 1 93 ? 9.278 -11.413 -11.807 1.00 88.69 93 ARG A C 1
ATOM 714 O O . ARG A 1 93 ? 8.643 -11.537 -12.849 1.00 88.69 93 ARG A O 1
ATOM 721 N N . TYR A 1 94 ? 9.640 -10.226 -11.332 1.00 89.88 94 TYR A N 1
ATOM 722 C CA . TYR A 1 94 ? 9.283 -8.964 -11.975 1.00 89.88 94 TYR A CA 1
ATOM 723 C C . TYR A 1 94 ? 10.126 -8.689 -13.217 1.00 89.88 94 TYR A C 1
ATOM 725 O O . TYR A 1 94 ? 9.587 -8.223 -14.219 1.00 89.88 94 TYR A O 1
ATOM 733 N N . ALA A 1 95 ? 11.402 -9.079 -13.203 1.00 90.19 95 ALA A N 1
ATOM 734 C CA . ALA A 1 95 ? 12.253 -9.021 -14.387 1.00 90.19 95 ALA A CA 1
ATOM 735 C C . ALA A 1 95 ? 11.726 -9.920 -15.525 1.00 90.19 95 ALA A C 1
ATOM 737 O O . ALA A 1 95 ? 11.825 -9.569 -16.702 1.00 90.19 95 ALA A O 1
ATOM 738 N N . GLN A 1 96 ? 11.144 -11.081 -15.203 1.00 91.56 96 GLN A N 1
ATOM 739 C CA . GLN A 1 96 ? 10.462 -11.925 -16.186 1.00 91.56 96 GLN A CA 1
ATOM 740 C C . GLN A 1 96 ? 9.184 -11.262 -16.714 1.00 91.56 96 GLN A C 1
ATOM 742 O O . GLN A 1 96 ? 9.051 -11.120 -17.924 1.00 91.56 96 GLN A O 1
ATOM 747 N N . LEU A 1 97 ? 8.310 -10.750 -15.839 1.00 91.12 97 LEU A N 1
ATOM 748 C CA . LEU A 1 97 ? 7.100 -10.027 -16.264 1.00 91.12 97 LEU A CA 1
ATOM 749 C C . LEU A 1 97 ? 7.422 -8.819 -17.151 1.00 91.12 97 LEU A C 1
ATOM 751 O O . LEU A 1 97 ? 6.698 -8.535 -18.102 1.00 91.12 97 LEU A O 1
ATOM 755 N N . ARG A 1 98 ? 8.531 -8.125 -16.880 1.00 91.31 98 ARG A N 1
ATOM 756 C CA . ARG A 1 98 ? 9.015 -7.024 -17.717 1.00 91.31 98 ARG A CA 1
ATOM 757 C C . ARG A 1 98 ? 9.378 -7.473 -19.125 1.00 91.31 98 ARG A C 1
ATOM 759 O O . ARG A 1 98 ? 9.077 -6.753 -20.073 1.00 91.31 98 ARG A O 1
ATOM 766 N N . ARG A 1 99 ? 9.989 -8.650 -19.268 1.00 91.31 99 ARG A N 1
ATOM 767 C CA . ARG A 1 99 ? 10.292 -9.246 -20.576 1.00 91.31 99 ARG A CA 1
ATOM 768 C C . ARG A 1 99 ? 9.016 -9.700 -21.281 1.00 91.31 99 ARG A C 1
ATOM 770 O O . ARG A 1 99 ? 8.787 -9.304 -22.419 1.00 91.31 99 ARG A O 1
ATOM 777 N N . ASP A 1 100 ? 8.153 -10.429 -20.583 1.00 93.31 100 ASP A N 1
ATOM 778 C CA . ASP A 1 100 ? 6.924 -10.994 -21.152 1.00 93.31 100 ASP A CA 1
ATOM 779 C C . ASP A 1 100 ? 5.922 -9.907 -21.573 1.00 93.31 100 ASP A C 1
ATOM 781 O O . ASP A 1 100 ? 5.150 -10.076 -22.517 1.00 93.31 100 ASP A O 1
ATOM 785 N N . TRP A 1 101 ? 5.905 -8.772 -20.868 1.00 93.19 101 TRP A N 1
ATOM 786 C CA . TRP A 1 101 ? 4.975 -7.668 -21.110 1.00 93.19 101 TRP A CA 1
ATOM 787 C C . TRP A 1 101 ? 5.635 -6.439 -21.736 1.00 93.19 101 TRP A C 1
ATOM 789 O O . TRP A 1 101 ? 5.019 -5.376 -21.713 1.00 93.19 101 TRP A O 1
ATOM 799 N N . ALA A 1 102 ? 6.836 -6.558 -22.310 1.00 88.50 102 ALA A N 1
ATOM 800 C CA . ALA A 1 102 ? 7.681 -5.432 -22.728 1.00 88.50 102 ALA A CA 1
ATOM 801 C C . ALA A 1 102 ? 6.933 -4.286 -23.446 1.00 88.50 102 ALA A C 1
ATOM 803 O O . ALA A 1 102 ? 7.097 -3.126 -23.078 1.00 88.50 102 ALA A O 1
ATOM 804 N N . ALA A 1 103 ? 6.047 -4.595 -24.402 1.00 90.00 103 ALA A N 1
ATOM 805 C CA . ALA A 1 103 ? 5.304 -3.589 -25.174 1.00 90.00 103 ALA A CA 1
ATOM 806 C C . ALA A 1 103 ? 4.263 -2.786 -24.364 1.00 90.00 103 ALA A C 1
ATOM 808 O O . ALA A 1 103 ? 3.890 -1.680 -24.744 1.00 90.00 103 ALA A O 1
ATOM 809 N N . VAL A 1 104 ? 3.745 -3.344 -23.266 1.00 92.62 104 VAL A N 1
ATOM 810 C CA . VAL A 1 104 ? 2.623 -2.780 -22.488 1.00 92.62 104 VAL A CA 1
ATOM 811 C C . VAL A 1 104 ? 2.864 -2.859 -20.978 1.00 92.62 104 VAL A C 1
ATOM 813 O O . VAL A 1 104 ? 1.915 -2.826 -20.190 1.00 92.62 104 VAL A O 1
ATOM 816 N N . PHE A 1 105 ? 4.131 -2.969 -20.568 1.00 90.88 105 PHE A N 1
ATOM 817 C CA . PHE A 1 105 ? 4.531 -3.334 -19.210 1.00 90.88 105 PHE A CA 1
ATOM 818 C C . PHE A 1 105 ? 3.936 -2.396 -18.164 1.00 90.88 105 PHE A C 1
ATOM 820 O O . PHE A 1 105 ? 3.233 -2.855 -17.272 1.00 90.88 105 PHE A O 1
ATOM 827 N N . HIS A 1 106 ? 4.113 -1.082 -18.313 1.00 90.44 106 HIS A N 1
ATOM 828 C CA . HIS A 1 106 ? 3.619 -0.106 -17.336 1.00 90.44 106 HIS A CA 1
ATOM 829 C C . HIS A 1 106 ? 2.096 -0.133 -17.175 1.00 90.44 106 HIS A C 1
ATOM 831 O O . HIS A 1 106 ? 1.599 -0.032 -16.055 1.00 90.44 106 HIS A O 1
ATOM 837 N N . ARG A 1 107 ? 1.353 -0.338 -18.272 1.00 91.50 107 ARG A N 1
ATOM 838 C CA . ARG A 1 107 ? -0.113 -0.447 -18.249 1.00 91.50 107 ARG A CA 1
ATOM 839 C C . ARG A 1 107 ? -0.575 -1.748 -17.595 1.00 91.50 107 ARG A C 1
ATOM 841 O O . ARG A 1 107 ? -1.526 -1.736 -16.821 1.00 91.50 107 ARG A O 1
ATOM 848 N N . LYS A 1 108 ? 0.097 -2.869 -17.874 1.00 92.94 108 LYS A N 1
ATOM 849 C CA . LYS A 1 108 ? -0.206 -4.139 -17.202 1.00 92.94 108 LYS A CA 1
ATOM 850 C C . LYS A 1 108 ? 0.177 -4.108 -15.723 1.00 92.94 108 LYS A C 1
ATOM 852 O O . LYS A 1 108 ? -0.581 -4.612 -14.904 1.00 92.94 108 LYS A O 1
ATOM 857 N N . MET A 1 109 ? 1.285 -3.456 -15.370 1.00 93.06 109 MET A N 1
ATOM 858 C CA . MET A 1 109 ? 1.681 -3.253 -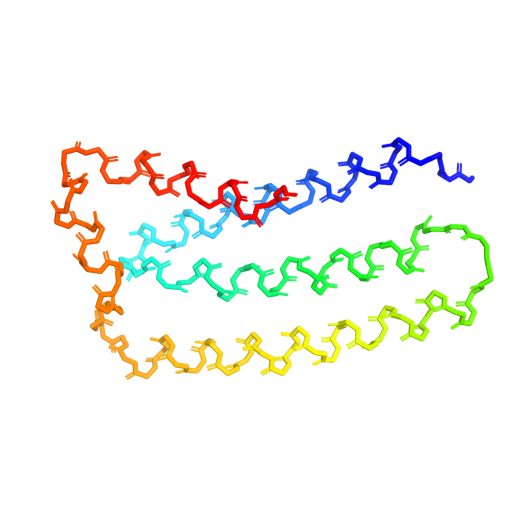13.977 1.00 93.06 109 MET A CA 1
ATOM 859 C C . MET A 1 109 ? 0.737 -2.311 -13.243 1.00 93.06 109 MET A C 1
ATOM 861 O O . MET A 1 109 ? 0.460 -2.550 -12.078 1.00 93.06 109 MET A O 1
ATOM 865 N N . PHE A 1 110 ? 0.165 -1.309 -13.911 1.00 94.81 110 PHE A N 1
ATOM 866 C CA . PHE A 1 110 ? -0.908 -0.517 -13.315 1.00 94.81 110 PHE A CA 1
ATOM 867 C C . PHE A 1 110 ? -2.075 -1.415 -12.885 1.00 94.81 110 PHE A C 1
ATOM 869 O O . PHE A 1 110 ? -2.440 -1.423 -11.713 1.00 94.81 110 PHE A O 1
ATOM 876 N N . GLY A 1 111 ? -2.589 -2.248 -13.797 1.00 94.31 111 GLY A N 1
ATOM 877 C CA . GLY A 1 111 ? -3.630 -3.225 -13.467 1.00 94.31 111 GLY A CA 1
ATOM 878 C C . GLY A 1 111 ? -3.204 -4.192 -12.359 1.00 94.31 111 GLY A C 1
ATOM 879 O O . GLY A 1 111 ? -3.979 -4.455 -11.449 1.00 94.31 111 GLY A O 1
ATOM 880 N N . PHE A 1 112 ? -1.955 -4.662 -12.384 1.00 94.69 112 PHE A N 1
ATOM 881 C CA . PHE A 1 112 ? -1.410 -5.543 -11.351 1.00 94.69 112 PHE A CA 1
ATOM 882 C C . PHE A 1 112 ? -1.426 -4.893 -9.961 1.00 94.69 112 PHE A C 1
ATOM 884 O O . PHE A 1 112 ? -1.879 -5.521 -9.013 1.00 94.69 112 PHE A O 1
ATOM 891 N N . PHE A 1 113 ? -1.001 -3.631 -9.836 1.00 95.44 113 PHE A N 1
ATOM 892 C CA . PHE A 1 113 ? -1.037 -2.892 -8.568 1.00 95.44 113 PHE A CA 1
ATOM 893 C C . PHE A 1 113 ? -2.474 -2.680 -8.078 1.00 95.44 113 PHE A C 1
ATOM 895 O O . PHE A 1 113 ? -2.746 -2.864 -6.897 1.00 95.44 113 PHE A O 1
ATOM 902 N N . GLN A 1 114 ? -3.407 -2.335 -8.971 1.00 96.12 114 GLN A N 1
ATOM 903 C CA . GLN A 1 114 ? -4.809 -2.129 -8.587 1.00 96.12 114 GLN A CA 1
ATOM 904 C C . GLN A 1 114 ? -5.507 -3.438 -8.194 1.00 96.12 114 GLN A C 1
ATOM 906 O O . GLN A 1 114 ? -6.322 -3.442 -7.280 1.00 96.12 114 GLN A O 1
ATOM 911 N N . LEU A 1 115 ? -5.146 -4.568 -8.810 1.00 94.06 115 LEU A N 1
ATOM 912 C CA . LEU A 1 115 ? -5.634 -5.886 -8.390 1.00 94.06 115 LEU A CA 1
ATOM 913 C C . LEU A 1 115 ? -5.123 -6.298 -7.004 1.00 94.06 115 LEU A C 1
ATOM 915 O O . LEU A 1 115 ? -5.757 -7.114 -6.356 1.00 94.06 115 LEU A O 1
ATOM 919 N N . GLN A 1 116 ? -4.002 -5.744 -6.533 1.00 92.12 116 GLN A N 1
ATOM 920 C CA . GLN A 1 116 ? -3.538 -5.944 -5.154 1.00 92.12 116 GLN A CA 1
ATOM 921 C C . GLN A 1 116 ? -4.294 -5.059 -4.141 1.00 92.12 116 GLN A C 1
ATOM 923 O O . GLN A 1 116 ? -4.070 -5.195 -2.941 1.00 92.12 116 GLN A O 1
ATOM 928 N N . ALA A 1 117 ? -5.149 -4.137 -4.598 1.00 89.19 117 ALA A N 1
ATOM 929 C CA . ALA A 1 117 ? -5.910 -3.226 -3.740 1.00 89.19 117 ALA A CA 1
ATOM 930 C C . ALA A 1 117 ? -7.324 -3.720 -3.385 1.00 89.19 117 ALA A C 1
ATOM 932 O O . ALA A 1 117 ? -7.972 -3.101 -2.537 1.00 89.19 117 ALA A O 1
ATOM 933 N N . VAL A 1 118 ? -7.808 -4.771 -4.056 1.00 79.25 118 VAL A N 1
ATOM 934 C CA . VAL A 1 118 ? -9.178 -5.309 -3.967 1.00 79.25 118 VAL A CA 1
ATOM 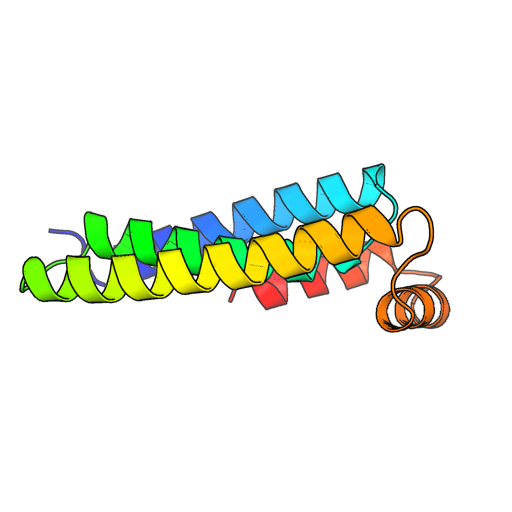935 C C . VAL A 1 118 ? -9.123 -6.745 -3.473 1.00 79.25 118 VAL A C 1
ATOM 937 O O . VAL A 1 118 ? -9.905 -7.064 -2.553 1.00 79.25 118 VAL A O 1
#

Foldseek 3Di:
DDDPVNLVVVLLVVLLVLLVVQLVVCVVLVELLVLVLSLLVSQLVSLVSCLPPPDDDNVVSVVSSVVSNVVSCVVSVVSVVVSVVCPPDYDPVLVVLCVVCVVCSSVVSSVVSSVSSD

Radius of gyration: 16.15 Å; chains: 1; bounding box: 42×19×48 Å

Sequence (118 aa):
MHDLTTLLLAGTTTVLGMMFLLWCLHLALKNAAVVDVGWTAGLGMLAVLYAWLGTGWGPRRALLGTLVVVWSLRLGTHLAVRVARHHPEEDRRYAQLRRDWAAVFHRKMFGFFQLQAV